Protein AF-A0A0G3GDT1-F1 (afdb_monomer_lite)

Radius of gyration: 32.37 Å; chains: 1; bounding box: 74×26×77 Å

Sequence (161 aa):
MQLSSFLQSILVTQPSQHECLLLIKLLKSQGAMAAMTWPSQDMQPISLNALKSASGECFVEGFHKLDKLRIQALRHLKEVSAPIGRNDSRNKIGLLNKIEQLESEKQLVEGNLLVVTHALQLSLNLCEKYVRLVNHPERAETFKAERLEILQMLSYSQNRQ

Foldseek 3Di:
DQLLVVLVVLVVDLDDLVVLVVLLVQLVCCVVAQARDDPVRPDGRDGPVVQQVVQVVVDVVGVVVSVVSSVVSNVSSCVSNDDPDPLPCPDPVSVVVVVVVVVVVVVVVVVVLVVVVVVVVVVLVVVQVVVVVVPDVVVNVVSVVVVVVVVVVVVVVVPPD

Secondary structure (DSSP, 8-state):
-HHHHHHHHHHH----HHHHHHHHHHHHHHHHSS----TTTT-----HHHHHHHHHHH-TTTHHHHHHHHHHHHHHHHHHHS-TT---TTSHHHHHHHHHHHHHHHHHHHHHHHHHHHHHHHHHHHHHHHHHHTT-HHHHHHHHHHHHHHHHHHHHTTS--

Organism: NCBI:txid587753

Structure (mmCIF, N/CA/C/O backbone):
data_AF-A0A0G3GDT1-F1
#
_entry.id   AF-A0A0G3GDT1-F1
#
loop_
_atom_site.group_PDB
_atom_site.id
_atom_site.type_symbol
_atom_site.label_atom_id
_atom_site.label_alt_id
_atom_site.label_comp_id
_atom_site.label_asym_id
_atom_site.label_entity_id
_atom_site.label_seq_id
_atom_site.pdbx_PDB_ins_code
_atom_site.Cartn_x
_atom_site.Cartn_y
_atom_site.Cartn_z
_atom_site.occupancy
_atom_site.B_iso_or_equiv
_atom_site.auth_seq_id
_atom_site.auth_comp_id
_atom_site.auth_asym_id
_atom_site.auth_atom_id
_atom_site.pdbx_PDB_model_num
ATOM 1 N N . MET A 1 1 ? -35.229 -2.771 27.584 1.00 61.66 1 MET A N 1
ATOM 2 C CA . MET A 1 1 ? -34.202 -1.706 27.545 1.00 61.66 1 MET A CA 1
ATOM 3 C C . MET A 1 1 ? -34.128 -1.145 26.122 1.00 61.66 1 MET A C 1
ATOM 5 O O . MET A 1 1 ? -33.808 -1.900 25.215 1.00 61.66 1 MET A O 1
ATOM 9 N N . GLN A 1 2 ? -34.467 0.130 25.897 1.00 72.31 2 GLN A N 1
ATOM 10 C CA . GLN A 1 2 ? -34.572 0.725 24.544 1.00 72.31 2 GLN A CA 1
ATOM 11 C C . GLN A 1 2 ? -33.231 0.771 23.782 1.00 72.31 2 GLN A C 1
ATOM 13 O O . GLN A 1 2 ? -33.187 0.583 22.568 1.00 72.31 2 GLN A O 1
ATOM 18 N N . LEU A 1 3 ? -32.115 0.929 24.502 1.00 76.25 3 LEU A N 1
ATOM 19 C CA . LEU A 1 3 ? -30.777 0.950 23.907 1.00 76.25 3 LEU A CA 1
ATOM 20 C C . LEU A 1 3 ? -30.375 -0.404 23.302 1.00 76.25 3 LEU A C 1
ATOM 22 O O . LEU A 1 3 ? -29.771 -0.446 22.235 1.00 76.25 3 LEU A O 1
ATOM 26 N N . SER A 1 4 ? -30.712 -1.526 23.943 1.00 77.69 4 SER A N 1
ATOM 27 C CA . SER A 1 4 ? -30.345 -2.840 23.404 1.00 77.69 4 SER A CA 1
ATOM 28 C C . SER A 1 4 ? -31.117 -3.180 22.134 1.00 77.69 4 SER A C 1
ATOM 30 O O . SER A 1 4 ? -30.530 -3.725 21.205 1.00 77.69 4 SER A O 1
ATOM 32 N N . SER A 1 5 ? -32.405 -2.823 22.073 1.00 80.31 5 SER A N 1
ATOM 33 C CA . SER A 1 5 ? -33.214 -2.971 20.858 1.00 80.31 5 SER A CA 1
ATOM 34 C C . SER A 1 5 ? -32.694 -2.093 19.722 1.00 80.31 5 SER A C 1
ATOM 36 O O . SER A 1 5 ? -32.651 -2.542 18.584 1.00 80.31 5 SER A O 1
ATOM 38 N N . PHE A 1 6 ? -32.223 -0.882 20.027 1.00 81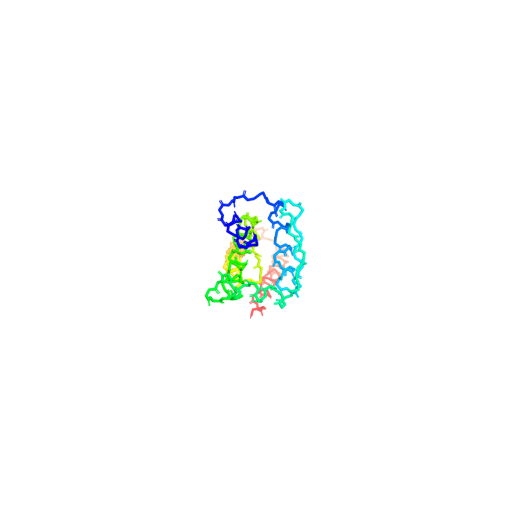.81 6 PHE A N 1
ATOM 39 C CA . PHE A 1 6 ? -31.608 0.001 19.037 1.00 81.81 6 PHE A CA 1
ATOM 40 C C . PHE A 1 6 ? -30.278 -0.541 18.492 1.00 81.81 6 PHE A C 1
ATOM 42 O O . PHE A 1 6 ? -30.037 -0.548 17.287 1.00 81.81 6 PHE A O 1
ATOM 49 N N . LEU A 1 7 ? -29.404 -1.047 19.367 1.00 82.50 7 LEU A N 1
ATOM 50 C CA . LEU A 1 7 ? -28.145 -1.666 18.939 1.00 82.50 7 LEU A CA 1
ATOM 51 C C . LEU A 1 7 ? -28.395 -2.897 18.062 1.00 82.50 7 LEU A C 1
ATOM 53 O O . LEU A 1 7 ? -27.677 -3.113 17.091 1.00 82.50 7 LEU A O 1
ATOM 57 N N . GLN A 1 8 ? -29.429 -3.678 18.377 1.00 83.25 8 GLN A N 1
ATOM 58 C CA . GLN A 1 8 ? -29.851 -4.803 17.548 1.00 83.25 8 GLN A CA 1
ATOM 59 C C . GLN A 1 8 ? -30.449 -4.347 16.215 1.00 83.25 8 GLN A C 1
ATOM 61 O O . GLN A 1 8 ? -30.137 -4.947 15.191 1.00 83.25 8 GLN A O 1
ATOM 66 N N . SER A 1 9 ? -31.243 -3.273 16.186 1.00 82.06 9 SER A N 1
ATOM 67 C CA . SER A 1 9 ? -31.805 -2.769 14.929 1.00 82.06 9 SER A CA 1
ATOM 68 C C . SER A 1 9 ? -30.716 -2.266 13.980 1.00 82.06 9 SER A C 1
ATOM 70 O O . SER A 1 9 ? -30.829 -2.477 12.776 1.00 82.06 9 SER A O 1
ATOM 72 N N . ILE A 1 10 ? -29.627 -1.684 14.497 1.00 83.06 10 ILE A N 1
ATOM 73 C CA . ILE A 1 10 ? -28.454 -1.314 13.685 1.00 83.06 10 ILE A CA 1
ATOM 74 C C . ILE A 1 10 ? -27.824 -2.532 13.000 1.00 83.06 10 ILE A C 1
ATOM 76 O O . ILE A 1 10 ? -27.349 -2.403 11.881 1.00 83.06 10 ILE A O 1
ATOM 80 N N . LEU A 1 11 ? -27.811 -3.701 13.646 1.00 80.31 11 LEU A N 1
ATOM 81 C CA . LEU A 1 11 ? -27.219 -4.919 13.076 1.00 80.31 11 LEU A CA 1
ATOM 82 C C . LEU A 1 11 ? -28.079 -5.557 11.976 1.00 80.31 11 LEU A C 1
ATOM 84 O O . LEU A 1 11 ? -27.575 -6.373 11.210 1.00 80.31 11 LEU A O 1
ATOM 88 N N . VAL A 1 12 ? -29.372 -5.231 11.935 1.00 81.56 12 VAL A N 1
ATOM 89 C CA . VAL A 1 12 ? -30.334 -5.790 10.971 1.00 81.56 12 VAL A CA 1
ATOM 90 C C . VAL A 1 12 ? -30.604 -4.824 9.814 1.00 81.56 12 VAL A C 1
ATOM 92 O O . VAL A 1 12 ? -30.933 -5.253 8.712 1.00 81.56 12 VAL A O 1
ATOM 95 N N . THR A 1 13 ? -30.465 -3.519 10.045 1.00 75.19 13 THR A N 1
ATOM 96 C CA . THR A 1 13 ? -30.768 -2.481 9.052 1.00 75.19 13 THR A CA 1
ATOM 97 C C . THR A 1 13 ? -29.513 -2.133 8.252 1.00 75.19 13 THR A C 1
ATOM 99 O O . THR A 1 13 ? -28.420 -2.118 8.807 1.00 75.19 13 THR A O 1
ATOM 102 N N . GLN A 1 14 ? -29.662 -1.783 6.971 1.00 70.81 14 GLN A N 1
ATOM 103 C CA . GLN A 1 14 ? -28.604 -1.156 6.170 1.00 70.81 14 GLN A CA 1
ATOM 104 C C . GLN A 1 14 ? -28.824 0.368 6.116 1.00 70.81 14 GLN A C 1
ATOM 106 O O . GLN A 1 14 ? -29.497 0.850 5.204 1.00 70.81 14 GLN A O 1
ATOM 111 N N . PRO A 1 15 ? -28.327 1.139 7.102 1.00 72.31 15 PRO A N 1
ATOM 112 C CA . PRO A 1 15 ? -28.429 2.594 7.082 1.00 72.31 15 PRO A CA 1
ATOM 113 C C . PRO A 1 15 ? -27.625 3.194 5.927 1.00 72.31 15 PRO A C 1
ATOM 115 O O . PRO A 1 15 ? -26.604 2.651 5.500 1.00 72.31 15 PRO A O 1
ATOM 118 N N . SER A 1 16 ? -28.058 4.357 5.446 1.00 74.44 16 SER A N 1
ATOM 119 C CA . SER A 1 16 ? -27.312 5.113 4.438 1.00 74.44 16 SER A CA 1
ATOM 120 C C . SER A 1 16 ? -25.927 5.523 4.960 1.00 74.44 16 SER A C 1
ATOM 122 O O . SER A 1 16 ? -25.679 5.598 6.168 1.00 74.44 16 SER A O 1
ATOM 124 N N . GLN A 1 17 ? -24.995 5.843 4.059 1.00 68.44 17 GLN A N 1
ATOM 125 C CA . GLN A 1 17 ? -23.629 6.216 4.448 1.00 68.44 17 GLN A CA 1
ATOM 126 C C . GLN A 1 17 ? -23.590 7.443 5.380 1.00 68.44 17 GLN A C 1
ATOM 128 O O . GLN A 1 17 ? -22.789 7.488 6.316 1.00 68.44 17 GLN A O 1
ATOM 133 N N . HIS A 1 18 ? -24.472 8.424 5.156 1.00 71.88 18 HIS A N 1
ATOM 134 C CA . HIS A 1 18 ? -24.580 9.613 6.004 1.00 71.88 18 HIS A CA 1
ATOM 135 C C . HIS A 1 18 ? -25.075 9.265 7.416 1.00 71.88 18 HIS A C 1
ATOM 137 O O . HIS A 1 18 ? -24.492 9.707 8.408 1.00 71.88 18 HIS A O 1
ATOM 143 N N . GLU A 1 19 ? -26.090 8.404 7.515 1.00 75.69 19 GLU A N 1
ATOM 144 C CA . GLU A 1 19 ? -26.606 7.909 8.795 1.00 75.69 19 GLU A CA 1
ATOM 145 C C . GLU A 1 19 ? -25.555 7.088 9.544 1.00 75.69 19 GLU A C 1
ATOM 147 O O . GLU A 1 19 ? -25.384 7.267 10.749 1.00 75.69 19 GLU A O 1
ATOM 152 N N . CYS A 1 20 ? -24.776 6.260 8.842 1.00 77.50 20 CYS A N 1
ATOM 153 C CA . CYS A 1 20 ? -23.700 5.491 9.461 1.00 77.50 20 CYS A CA 1
ATOM 154 C C . CYS A 1 20 ? -22.670 6.384 10.161 1.00 77.50 20 CYS A C 1
ATOM 156 O O . CYS A 1 20 ? -22.251 6.084 11.279 1.00 77.50 20 CYS A O 1
ATOM 158 N N . LEU A 1 21 ? -22.262 7.493 9.536 1.00 77.25 21 LEU A N 1
ATOM 159 C CA . LEU A 1 21 ? -21.288 8.420 10.122 1.00 77.25 21 LEU A CA 1
ATOM 160 C C . LEU A 1 21 ? -21.822 9.078 11.402 1.00 77.25 21 LEU A C 1
ATOM 162 O O . LEU A 1 21 ? -21.088 9.195 12.390 1.00 77.25 21 LEU A O 1
ATOM 166 N N . LEU A 1 22 ? -23.101 9.464 11.404 1.00 80.50 22 LEU A N 1
ATOM 167 C CA . LEU A 1 22 ? -23.773 10.027 12.577 1.00 80.50 22 LEU A CA 1
ATOM 168 C C . LEU A 1 22 ? -23.876 8.991 13.704 1.00 80.50 22 LEU A C 1
ATOM 170 O O . LEU A 1 22 ? -23.495 9.277 14.842 1.00 80.50 22 LEU A O 1
ATOM 174 N N . LEU A 1 23 ? -24.292 7.765 13.379 1.00 82.75 23 LEU A N 1
ATOM 175 C CA . LEU A 1 23 ? -24.407 6.659 14.330 1.00 82.75 23 LEU A CA 1
ATOM 176 C C . LEU A 1 23 ? -23.047 6.254 14.919 1.00 82.75 23 LEU A C 1
ATOM 178 O O . LEU A 1 23 ? -22.940 6.018 16.121 1.00 82.75 23 LEU A O 1
ATOM 182 N N . ILE A 1 24 ? -21.973 6.245 14.124 1.00 81.81 24 ILE A N 1
ATOM 183 C CA . ILE A 1 24 ? -20.616 5.966 14.619 1.00 81.81 24 ILE A CA 1
ATOM 184 C C . ILE A 1 24 ? -20.175 7.023 15.634 1.00 81.81 24 ILE A C 1
ATOM 186 O O . ILE A 1 24 ? -19.584 6.677 16.662 1.00 81.81 24 ILE A O 1
ATOM 190 N N . LYS A 1 25 ? -20.429 8.309 15.360 1.00 79.69 25 LYS A N 1
ATOM 191 C CA . LYS A 1 25 ? -20.082 9.401 16.283 1.00 79.69 25 LYS A CA 1
ATOM 192 C C . LYS A 1 25 ? -20.817 9.237 17.614 1.00 79.69 25 LYS A C 1
ATOM 194 O O . LYS A 1 25 ? -20.196 9.335 18.671 1.00 79.69 25 LYS A O 1
ATOM 199 N N . LEU A 1 26 ? -22.100 8.904 17.538 1.00 78.94 26 LEU A N 1
ATOM 200 C CA . LEU A 1 26 ? -22.986 8.703 18.677 1.00 78.94 26 LEU A CA 1
ATOM 201 C C . LEU A 1 26 ? -22.602 7.479 19.538 1.00 78.94 26 LEU A C 1
ATOM 203 O O . LEU A 1 26 ? -22.498 7.564 20.760 1.00 78.94 26 LEU A O 1
ATOM 207 N N . LEU A 1 27 ? -22.319 6.332 18.916 1.00 80.00 27 LEU A N 1
ATOM 208 C CA . LEU A 1 27 ? -21.921 5.116 19.639 1.00 80.00 27 LEU A CA 1
ATOM 209 C C . LEU A 1 27 ? -20.515 5.217 20.255 1.00 80.00 27 LEU A C 1
ATOM 211 O O . LEU A 1 27 ? -20.204 4.534 21.238 1.00 80.00 27 LEU A O 1
ATOM 215 N N . LYS A 1 28 ? -19.642 6.062 19.688 1.00 78.44 28 LYS A N 1
ATOM 216 C CA . LYS A 1 28 ? -18.346 6.400 20.294 1.00 78.44 28 LYS A CA 1
ATOM 217 C C . LYS A 1 28 ? -18.519 7.287 21.523 1.00 78.44 28 LYS A C 1
ATOM 219 O O . LYS A 1 28 ? -17.871 7.013 22.531 1.00 78.44 28 LYS A O 1
ATOM 224 N N . SER A 1 29 ? -19.387 8.301 21.464 1.00 71.38 29 SER A N 1
ATOM 225 C CA . SER A 1 29 ? -19.635 9.172 22.617 1.00 71.38 29 SER A CA 1
ATOM 226 C C . SER A 1 29 ? -20.281 8.410 23.772 1.00 71.38 29 SER A C 1
ATOM 228 O O . SER A 1 29 ? -19.872 8.617 24.907 1.00 71.38 29 SER A O 1
ATOM 230 N N . GLN A 1 30 ? -21.169 7.447 23.493 1.00 73.56 30 GLN A N 1
ATOM 231 C CA . GLN A 1 30 ? -21.807 6.605 24.516 1.00 73.56 30 GLN A CA 1
ATOM 232 C C . GLN A 1 30 ? -20.807 5.815 25.387 1.00 73.56 30 GLN A C 1
ATOM 234 O O . GLN A 1 30 ? -21.048 5.617 26.575 1.00 73.56 30 GLN A O 1
ATOM 239 N N . GLY A 1 31 ? -19.686 5.355 24.815 1.00 63.78 31 GLY A N 1
ATOM 240 C CA . GLY A 1 31 ? -18.672 4.587 25.553 1.00 63.78 31 GLY A CA 1
ATOM 241 C C . GLY A 1 31 ? -17.844 5.427 26.534 1.00 63.78 31 GLY A C 1
ATOM 242 O O . GLY A 1 31 ? -17.311 4.884 27.496 1.00 63.78 31 GLY A O 1
ATOM 243 N N . ALA A 1 32 ? -17.747 6.739 26.296 1.00 58.12 32 ALA A N 1
ATOM 244 C CA . ALA A 1 32 ? -16.986 7.674 27.128 1.00 58.12 32 ALA A CA 1
ATOM 245 C C . ALA A 1 32 ? -17.884 8.499 28.061 1.00 58.12 32 ALA A C 1
ATOM 247 O O . ALA A 1 32 ? -17.486 8.856 29.166 1.00 58.12 32 ALA A O 1
ATOM 248 N N . MET A 1 33 ? -19.102 8.798 27.618 1.00 52.78 33 MET A N 1
ATOM 249 C CA . MET A 1 33 ? -20.078 9.606 28.326 1.00 52.78 33 MET A CA 1
ATOM 250 C C . MET A 1 33 ? -21.423 8.939 28.114 1.00 52.78 33 MET A C 1
ATOM 252 O O . MET A 1 33 ? -21.953 8.917 27.005 1.00 52.78 33 MET A O 1
ATOM 256 N N . ALA A 1 34 ? -21.978 8.351 29.163 1.00 58.69 34 ALA A N 1
ATOM 257 C CA . ALA A 1 34 ? -23.338 7.856 29.098 1.00 58.69 34 ALA A CA 1
ATOM 258 C C . ALA A 1 34 ? -24.283 9.070 28.985 1.00 58.69 34 ALA A C 1
ATOM 260 O O . ALA A 1 34 ? -24.660 9.713 29.957 1.00 58.69 34 ALA A O 1
ATOM 261 N N . ALA A 1 35 ? -24.520 9.464 27.743 1.00 59.84 35 ALA A N 1
ATOM 262 C CA . ALA A 1 35 ? -25.465 10.463 27.290 1.00 59.84 35 ALA A CA 1
ATOM 263 C C . ALA A 1 35 ? -25.579 10.277 25.774 1.00 59.84 35 ALA A C 1
ATOM 265 O O . ALA A 1 35 ? -24.958 10.982 24.982 1.00 59.84 35 ALA A O 1
ATOM 266 N N . MET A 1 36 ? -26.293 9.230 25.372 1.00 63.66 36 MET A N 1
ATOM 267 C CA . MET A 1 36 ? -26.637 9.001 23.977 1.00 63.66 36 MET A CA 1
ATOM 268 C C . MET A 1 36 ? -28.023 9.586 23.739 1.00 63.66 36 MET A C 1
ATOM 270 O O . MET A 1 36 ? -28.999 9.076 24.275 1.00 63.66 36 MET A O 1
ATOM 274 N N . THR A 1 37 ? -28.093 10.652 22.948 1.00 60.53 37 THR A N 1
ATOM 275 C CA . THR A 1 37 ? -29.349 11.272 22.521 1.00 60.53 37 THR A CA 1
ATOM 276 C C . THR A 1 37 ? -29.557 11.002 21.042 1.00 60.53 37 THR A C 1
ATOM 278 O O . THR A 1 37 ? -28.824 11.509 20.195 1.00 60.53 37 THR A O 1
ATOM 281 N N . TRP A 1 38 ? -30.551 10.176 20.719 1.00 65.62 38 TRP A N 1
ATOM 282 C CA . TRP A 1 38 ? -30.951 9.955 19.333 1.00 65.62 38 TRP A CA 1
ATOM 283 C C . TRP A 1 38 ? -32.338 10.561 19.094 1.00 65.62 38 TRP A C 1
ATOM 285 O O . TRP A 1 38 ? -33.296 10.095 19.718 1.00 65.62 38 TRP A O 1
ATOM 295 N N . PRO A 1 39 ? -32.469 11.569 18.206 1.00 56.69 39 PRO A N 1
ATOM 296 C CA . PRO A 1 39 ? -33.705 12.340 18.051 1.00 56.69 39 PRO A CA 1
ATOM 297 C C . PRO A 1 39 ? -34.938 11.505 17.698 1.00 56.69 39 PRO A C 1
ATOM 299 O O . PRO A 1 39 ? -36.048 11.896 18.026 1.00 56.69 39 PRO A O 1
ATOM 302 N N . SER A 1 40 ? -34.759 10.361 17.031 1.00 60.12 40 SER A N 1
ATOM 303 C CA . SER A 1 40 ? -35.876 9.554 16.532 1.00 60.12 40 SER A CA 1
ATOM 304 C C . SER A 1 40 ? -36.330 8.435 17.478 1.00 60.12 40 SER A C 1
ATOM 306 O O . SER A 1 40 ? -37.189 7.651 17.087 1.00 60.12 40 SER A O 1
ATOM 308 N N . GLN A 1 41 ? -35.727 8.282 18.665 1.00 61.44 41 GLN A N 1
ATOM 309 C CA . GLN A 1 41 ? -36.029 7.163 19.576 1.00 61.44 41 GLN A CA 1
ATOM 310 C C . GLN A 1 41 ? -36.270 7.566 21.041 1.00 61.44 41 GLN A C 1
ATOM 312 O O . GLN A 1 41 ? -36.217 6.697 21.908 1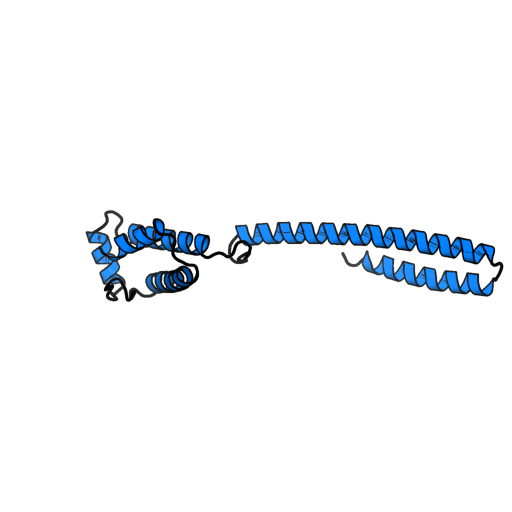.00 61.44 41 GLN A O 1
ATOM 317 N N . ASP A 1 42 ? -36.523 8.848 21.335 1.00 63.78 42 ASP A N 1
ATOM 318 C CA . ASP A 1 42 ? -36.751 9.354 22.706 1.00 63.78 42 ASP A CA 1
ATOM 319 C C . ASP A 1 42 ? -35.725 8.841 23.735 1.00 63.78 42 ASP A C 1
ATOM 321 O O . ASP A 1 42 ? -36.013 8.642 24.917 1.00 63.78 42 ASP A O 1
ATOM 325 N N . MET A 1 43 ? -34.484 8.618 23.290 1.00 67.38 43 MET A N 1
ATOM 326 C CA . MET A 1 43 ? -33.418 8.161 24.170 1.00 67.38 43 MET A CA 1
ATOM 327 C C . MET A 1 43 ? -32.914 9.336 24.999 1.00 67.38 43 MET A C 1
ATOM 329 O O . MET A 1 43 ? -32.233 10.230 24.490 1.00 67.38 43 MET A O 1
ATOM 333 N N . GLN A 1 44 ? -33.254 9.315 26.285 1.00 67.31 44 GLN A N 1
ATOM 334 C CA . GLN A 1 44 ? -32.753 10.277 27.255 1.00 67.31 44 GLN A CA 1
ATOM 335 C C . GLN A 1 44 ? -31.336 9.898 27.708 1.00 67.31 44 GLN A C 1
ATOM 337 O O . GLN A 1 44 ? -31.037 8.716 27.916 1.00 67.31 44 GLN A O 1
ATOM 342 N N . PRO A 1 45 ? -30.446 10.885 27.888 1.00 69.44 45 PRO A N 1
ATOM 343 C CA . PRO A 1 45 ? -29.114 10.633 28.403 1.00 69.44 45 PRO A CA 1
ATOM 344 C C . PRO A 1 45 ? -29.199 10.178 29.868 1.00 69.44 45 PRO A C 1
ATOM 346 O O . PRO A 1 45 ? -29.839 10.828 30.689 1.00 69.44 45 PRO A O 1
ATOM 349 N N . ILE A 1 46 ? -28.534 9.074 30.211 1.00 74.38 46 ILE A N 1
ATOM 350 C CA . ILE A 1 46 ? -28.457 8.561 31.589 1.00 74.38 46 ILE A CA 1
ATOM 351 C C . ILE A 1 46 ? -27.007 8.355 31.997 1.00 74.38 46 ILE A C 1
ATOM 353 O O . ILE A 1 46 ? -26.210 7.938 31.169 1.00 74.38 46 ILE A O 1
ATOM 357 N N . SER A 1 47 ? -26.669 8.576 33.270 1.00 78.00 47 SER A N 1
ATOM 358 C CA . SER A 1 47 ? -25.290 8.432 33.755 1.00 78.00 47 SER A CA 1
ATOM 359 C C . SER A 1 47 ? -24.734 7.015 33.563 1.00 78.00 47 SER A C 1
ATOM 361 O O . SER A 1 47 ? -25.471 6.031 33.489 1.00 78.00 47 SER A O 1
ATOM 363 N N . LEU A 1 48 ? -23.403 6.887 33.527 1.00 79.25 48 LEU A N 1
ATOM 364 C CA . LEU A 1 48 ? -22.755 5.597 33.263 1.00 79.25 48 LEU A CA 1
ATOM 365 C C . LEU A 1 48 ? -23.071 4.579 34.362 1.00 79.25 48 LEU A C 1
ATOM 367 O O . LEU A 1 48 ? -23.220 3.394 34.083 1.00 79.25 48 LEU A O 1
ATOM 371 N N . ASN A 1 49 ? -23.219 5.047 35.600 1.00 82.69 49 ASN A N 1
ATOM 372 C CA . ASN A 1 49 ? -23.588 4.204 36.730 1.00 82.69 49 ASN A CA 1
ATOM 373 C C . ASN A 1 49 ? -25.053 3.764 36.643 1.00 82.69 49 ASN A C 1
ATOM 375 O O . ASN A 1 49 ? -25.329 2.588 36.848 1.00 82.69 49 ASN A O 1
ATOM 379 N N . ALA A 1 50 ? -25.965 4.662 36.251 1.00 80.94 50 ALA A N 1
ATOM 380 C CA . ALA A 1 50 ? -27.359 4.296 35.998 1.00 80.94 50 ALA A CA 1
ATOM 381 C C . ALA A 1 50 ? -27.466 3.261 34.867 1.00 80.94 50 ALA A C 1
ATOM 383 O O . ALA A 1 50 ? -28.194 2.279 34.989 1.00 80.94 50 ALA A O 1
ATOM 384 N N . LEU A 1 51 ? -26.673 3.421 33.802 1.00 80.44 51 LEU A N 1
ATOM 385 C CA . LEU A 1 51 ? -26.601 2.462 32.701 1.00 80.44 51 LEU A CA 1
ATOM 386 C C . LEU A 1 51 ? -26.040 1.101 33.148 1.00 80.44 51 LEU A C 1
ATOM 388 O O . LEU A 1 51 ? -26.542 0.057 32.731 1.00 80.44 51 LEU A O 1
ATOM 392 N N . LYS A 1 52 ? -25.014 1.088 34.008 1.00 82.19 52 LYS A N 1
ATOM 393 C CA . LYS A 1 52 ? -24.452 -0.143 34.589 1.00 82.19 52 LYS A CA 1
ATOM 394 C C . LYS A 1 52 ? -25.458 -0.870 35.485 1.00 82.19 52 LYS A C 1
ATOM 396 O O . LYS A 1 52 ? -25.616 -2.075 35.322 1.00 82.19 52 LYS A O 1
ATOM 401 N N . SER A 1 53 ? -26.171 -0.155 36.356 1.00 82.88 53 SER A N 1
ATOM 402 C CA . SER A 1 53 ? -27.221 -0.754 37.192 1.00 82.88 53 SER A CA 1
ATOM 403 C C . SER A 1 53 ? -28.362 -1.317 36.345 1.00 82.88 53 SER A C 1
ATOM 405 O O . SER A 1 53 ? -28.653 -2.506 36.429 1.00 82.88 53 SER A O 1
ATOM 407 N N . ALA A 1 54 ? -28.920 -0.516 35.431 1.00 80.94 54 ALA A N 1
ATOM 408 C CA . ALA A 1 54 ? -30.015 -0.953 34.563 1.00 80.94 54 ALA A CA 1
ATOM 409 C C . ALA A 1 54 ? -29.625 -2.136 33.658 1.00 80.94 54 ALA A C 1
ATOM 411 O O . ALA A 1 54 ? -30.449 -2.994 33.340 1.00 80.94 54 ALA A O 1
ATOM 412 N N . SER A 1 55 ? -28.361 -2.208 33.229 1.00 80.44 55 SER A N 1
ATOM 413 C CA . SER A 1 55 ? -27.870 -3.353 32.457 1.00 80.44 55 SER A CA 1
ATOM 414 C C . SER A 1 55 ? -27.671 -4.604 33.303 1.00 80.44 55 SER A C 1
ATOM 416 O O . SER A 1 55 ? -27.964 -5.682 32.795 1.00 80.44 55 SER A O 1
ATOM 418 N N . GLY A 1 56 ? -27.258 -4.478 34.567 1.00 80.12 56 GLY A N 1
ATOM 419 C CA . GLY A 1 56 ? -27.243 -5.581 35.535 1.00 80.12 56 GLY A CA 1
ATOM 420 C C . GLY A 1 56 ? -28.631 -6.169 35.802 1.00 80.12 56 GLY A C 1
ATOM 421 O O . GLY A 1 56 ? -28.765 -7.377 35.944 1.00 80.12 56 GLY A O 1
ATOM 422 N N . GLU A 1 57 ? -29.670 -5.334 35.792 1.00 81.62 57 GLU A N 1
ATOM 423 C CA . GLU A 1 57 ? -31.063 -5.775 35.962 1.00 81.62 57 GLU A CA 1
ATOM 424 C C . GLU A 1 57 ? -31.635 -6.448 34.704 1.00 81.62 57 GLU A C 1
ATOM 426 O O . GLU A 1 57 ? -32.439 -7.372 34.793 1.00 81.62 57 GLU A O 1
ATOM 431 N N . CYS A 1 58 ? -31.221 -6.004 33.513 1.00 77.06 58 CYS A N 1
ATOM 432 C CA . CYS A 1 58 ? -31.751 -6.516 32.245 1.00 77.06 58 CYS A CA 1
ATOM 433 C C . CYS A 1 58 ? -30.959 -7.696 31.659 1.00 77.06 58 CYS A C 1
ATOM 435 O O . CYS A 1 58 ? -31.478 -8.414 30.801 1.00 77.06 58 CYS A O 1
ATOM 437 N N . PHE A 1 59 ? -29.690 -7.872 32.036 1.00 79.69 59 PHE A N 1
ATOM 438 C CA . PHE A 1 59 ? -28.796 -8.864 31.444 1.00 79.69 59 PHE A CA 1
ATOM 439 C C . PHE A 1 59 ? -27.996 -9.610 32.507 1.00 79.69 59 PHE A C 1
ATOM 441 O O . PHE A 1 59 ? -27.375 -8.998 33.365 1.00 79.69 59 PHE A O 1
ATOM 448 N N . VAL A 1 60 ? -27.896 -10.933 32.350 1.00 78.31 60 VAL A N 1
ATOM 449 C CA . VAL A 1 60 ? -27.091 -11.807 33.224 1.00 78.31 60 VAL A CA 1
ATOM 450 C C . VAL A 1 60 ? -25.612 -11.388 33.261 1.00 78.31 60 VAL A C 1
ATOM 452 O O . VAL A 1 60 ? -24.984 -11.409 34.309 1.00 78.31 60 VAL A O 1
ATOM 455 N N . GLU A 1 61 ? -25.061 -10.945 32.128 1.00 80.69 61 GLU A N 1
ATOM 456 C CA . GLU A 1 61 ? -23.683 -10.427 32.020 1.00 80.69 61 GLU A CA 1
ATOM 457 C C . GLU A 1 61 ? -23.589 -8.904 32.266 1.00 80.69 61 GLU A C 1
ATOM 459 O O . GLU A 1 61 ? -22.548 -8.278 32.047 1.00 80.69 61 GLU A O 1
ATOM 464 N N . GLY A 1 62 ? -24.695 -8.275 32.668 1.00 83.69 62 GLY A N 1
ATOM 465 C CA . GLY A 1 62 ? -24.785 -6.853 32.960 1.00 83.69 62 GLY A CA 1
ATOM 466 C C . GLY A 1 62 ? -24.340 -5.943 31.814 1.00 83.69 62 GLY A C 1
ATOM 467 O O . GLY A 1 62 ? -24.642 -6.156 30.633 1.00 83.69 62 GLY A O 1
ATOM 468 N N . PHE A 1 63 ? -23.579 -4.912 32.177 1.00 82.19 63 PHE A N 1
ATOM 469 C CA . PHE A 1 63 ? -23.034 -3.919 31.250 1.00 82.19 63 PHE A CA 1
ATOM 470 C C . PHE A 1 63 ? -22.137 -4.526 30.163 1.00 82.19 63 PHE A C 1
ATOM 472 O O . PHE A 1 63 ? -22.058 -3.980 29.064 1.00 82.19 63 PHE A O 1
ATOM 479 N N . HIS A 1 64 ? -21.492 -5.666 30.428 1.00 83.00 64 HIS A N 1
ATOM 480 C CA . HIS A 1 64 ? -20.565 -6.284 29.482 1.00 83.00 64 HIS A CA 1
ATOM 481 C C . HIS A 1 64 ? -21.265 -6.717 28.187 1.00 83.00 64 HIS A C 1
ATOM 483 O O . HIS A 1 64 ? -20.783 -6.435 27.088 1.00 83.00 64 HIS A O 1
ATOM 489 N N . LYS A 1 65 ? -22.455 -7.319 28.299 1.00 83.44 65 LYS A N 1
ATOM 490 C CA . LYS A 1 65 ? -23.265 -7.705 27.135 1.00 83.44 65 LYS A CA 1
ATOM 491 C C . LYS A 1 65 ? -23.719 -6.497 26.325 1.00 83.44 65 LYS A C 1
ATOM 493 O O . LYS A 1 65 ? -23.716 -6.538 25.094 1.00 83.44 65 LYS A O 1
ATOM 498 N N . LEU A 1 66 ? -24.079 -5.412 27.005 1.00 83.06 66 LEU A N 1
ATOM 499 C CA . LEU A 1 66 ? -24.477 -4.171 26.353 1.00 83.06 66 LEU A CA 1
ATOM 500 C C . LEU A 1 66 ? -23.299 -3.521 25.606 1.00 83.06 66 LEU A C 1
ATOM 502 O O . LEU A 1 66 ? -23.455 -3.100 24.461 1.00 83.06 66 LEU A O 1
ATOM 506 N N . ASP A 1 67 ? -22.110 -3.493 26.210 1.00 83.44 67 ASP A N 1
ATOM 507 C CA . ASP A 1 67 ? -20.903 -2.971 25.562 1.00 83.44 67 ASP A CA 1
ATOM 508 C C . ASP A 1 67 ? -20.472 -3.835 24.368 1.00 83.44 67 ASP A C 1
ATOM 510 O O . ASP A 1 67 ? -20.103 -3.315 23.314 1.00 83.44 67 ASP A O 1
ATOM 514 N N . LYS A 1 68 ? -20.622 -5.161 24.469 1.00 85.25 68 LYS A N 1
ATOM 515 C CA . LYS A 1 68 ? -20.390 -6.082 23.350 1.00 85.25 68 LYS A CA 1
ATOM 516 C C . LYS A 1 68 ? -21.309 -5.780 22.164 1.00 85.25 68 LYS A C 1
ATOM 518 O O . LYS A 1 68 ? -20.822 -5.688 21.037 1.00 85.25 68 LYS A O 1
ATOM 523 N N . LEU A 1 69 ? -22.604 -5.566 22.409 1.00 83.81 69 LEU A N 1
ATOM 524 C CA . LEU A 1 69 ? -23.565 -5.163 21.372 1.00 83.81 69 LEU A CA 1
ATOM 525 C C . LEU A 1 69 ? -23.196 -3.810 20.751 1.00 83.81 69 LEU A C 1
ATOM 527 O O . LEU A 1 69 ? -23.248 -3.654 19.533 1.00 83.81 69 LEU A O 1
ATOM 531 N N . ARG A 1 70 ? -22.746 -2.848 21.566 1.00 86.94 70 ARG A N 1
ATOM 532 C CA . ARG A 1 70 ? -22.277 -1.538 21.092 1.00 86.94 70 ARG A CA 1
ATOM 533 C C . ARG A 1 70 ? -21.065 -1.669 20.170 1.00 86.94 70 ARG A C 1
ATOM 535 O O . ARG A 1 70 ? -21.021 -1.044 19.112 1.00 86.94 70 ARG A O 1
ATOM 542 N N . ILE A 1 71 ? -20.085 -2.490 20.547 1.00 84.25 71 ILE A N 1
ATOM 543 C CA . ILE A 1 71 ? -18.889 -2.753 19.736 1.00 84.25 71 ILE A CA 1
ATOM 544 C C . ILE A 1 71 ? -19.265 -3.443 18.421 1.00 84.25 71 ILE A C 1
ATOM 546 O O . ILE A 1 71 ? -18.719 -3.089 17.377 1.00 84.25 71 ILE A O 1
ATOM 550 N N . GLN A 1 72 ? -20.196 -4.398 18.453 1.00 83.06 72 GLN A N 1
ATOM 551 C CA . GLN A 1 72 ? -20.691 -5.073 17.252 1.00 83.06 72 GLN A CA 1
ATOM 552 C C . GLN A 1 72 ? -21.387 -4.092 16.302 1.00 83.06 72 GLN A C 1
ATOM 554 O O . GLN A 1 72 ? -21.025 -4.037 15.130 1.00 83.06 72 GLN A O 1
ATOM 559 N N . ALA A 1 73 ? -22.292 -3.254 16.812 1.00 83.94 73 ALA A N 1
ATOM 560 C CA . ALA A 1 73 ? -22.956 -2.218 16.023 1.00 83.94 73 ALA A CA 1
ATOM 561 C C . ALA A 1 73 ? -21.946 -1.226 15.413 1.00 83.94 73 ALA A C 1
ATOM 563 O O . ALA A 1 73 ? -22.031 -0.886 14.236 1.00 83.94 73 ALA A O 1
ATOM 564 N N . LEU A 1 74 ? -20.923 -0.817 16.175 1.00 83.81 74 LEU A N 1
ATOM 565 C CA . LEU A 1 74 ? -19.840 0.038 15.676 1.00 83.81 74 LEU A CA 1
ATOM 566 C C . LEU A 1 74 ? -19.026 -0.604 14.549 1.00 83.81 74 LEU A C 1
ATOM 568 O O . LEU A 1 74 ? -18.592 0.108 13.646 1.00 83.81 74 LEU A O 1
ATOM 572 N N . ARG A 1 75 ? -18.759 -1.913 14.620 1.00 82.19 75 ARG A N 1
ATOM 573 C CA . ARG A 1 75 ? -18.055 -2.634 13.548 1.00 82.19 75 ARG A CA 1
ATOM 574 C C . ARG A 1 75 ? -18.921 -2.717 12.300 1.00 82.19 75 ARG A C 1
ATOM 576 O O . ARG A 1 75 ? -18.458 -2.304 11.245 1.00 82.19 75 ARG A O 1
ATOM 583 N N . HIS A 1 76 ? -20.180 -3.116 12.456 1.00 82.31 76 HIS A N 1
ATOM 584 C CA . HIS A 1 76 ? -21.128 -3.217 11.352 1.00 82.31 76 HIS A CA 1
ATOM 585 C C . HIS A 1 76 ? -21.279 -1.885 10.601 1.00 82.31 76 HIS A C 1
ATOM 587 O O . HIS A 1 76 ? -21.113 -1.826 9.388 1.00 82.31 76 HIS A O 1
ATOM 593 N N . LEU A 1 77 ? -21.463 -0.774 11.322 1.00 83.06 77 LEU A N 1
ATOM 594 C CA . LEU A 1 77 ? -21.556 0.551 10.702 1.00 83.06 77 LEU A CA 1
ATOM 595 C C . LEU A 1 77 ? -20.265 0.979 10.001 1.00 83.06 77 LEU A C 1
ATOM 597 O O . LEU A 1 77 ? -20.321 1.671 8.989 1.00 83.06 77 LEU A O 1
ATOM 601 N N . LYS A 1 78 ? -19.091 0.603 10.522 1.00 79.00 78 LYS A N 1
ATOM 602 C CA . LYS A 1 78 ? -17.810 0.877 9.855 1.00 79.00 78 LYS A CA 1
ATOM 603 C C . LYS A 1 78 ? -17.649 0.068 8.575 1.00 79.00 78 LYS A C 1
ATOM 605 O O . LYS A 1 78 ? -17.115 0.602 7.617 1.00 79.00 78 LYS A O 1
ATOM 610 N N . GLU A 1 79 ? -18.102 -1.178 8.562 1.00 76.94 79 GLU A N 1
ATOM 611 C CA . GLU A 1 79 ? -18.065 -2.040 7.378 1.00 76.94 79 GLU A CA 1
ATOM 612 C C . GLU A 1 79 ? -19.016 -1.527 6.292 1.00 76.94 79 GLU A C 1
ATOM 614 O O . GLU A 1 79 ? -18.610 -1.401 5.143 1.00 76.94 79 GLU A O 1
ATOM 619 N N . VAL A 1 80 ? -20.240 -1.136 6.665 1.00 75.19 80 VAL A N 1
ATOM 620 C CA . VAL A 1 80 ? -21.239 -0.581 5.733 1.00 75.19 80 VAL A CA 1
ATOM 621 C C . VAL A 1 80 ? -20.844 0.813 5.225 1.00 75.19 80 VAL A C 1
ATOM 623 O O . VAL A 1 80 ? -21.088 1.146 4.069 1.00 75.19 80 VAL A O 1
ATOM 626 N N . SER A 1 81 ? -20.222 1.644 6.069 1.00 70.38 81 SER A N 1
ATOM 627 C CA . SER A 1 81 ? -19.817 3.010 5.693 1.00 70.38 81 SER A CA 1
ATOM 628 C C . SER A 1 81 ? -18.447 3.118 5.039 1.00 70.38 81 SER A C 1
ATOM 630 O O . SER A 1 81 ? -18.139 4.183 4.488 1.00 70.38 81 SER A O 1
ATOM 632 N N . ALA A 1 82 ? -17.624 2.066 5.111 1.00 61.62 82 ALA A N 1
ATOM 633 C CA . ALA A 1 82 ? -16.327 2.047 4.462 1.00 61.62 82 ALA A CA 1
ATOM 634 C C . ALA A 1 82 ? -16.550 2.210 2.953 1.00 61.62 82 ALA A C 1
ATOM 636 O O . ALA A 1 82 ? -17.155 1.337 2.328 1.00 61.62 82 ALA A O 1
ATOM 637 N N . PRO A 1 83 ? -16.075 3.307 2.333 1.00 54.50 83 PRO A N 1
ATOM 638 C CA . PRO A 1 83 ? -16.013 3.327 0.887 1.00 54.50 83 PRO A CA 1
ATOM 639 C C . PRO A 1 83 ? -15.090 2.179 0.495 1.00 54.50 83 PRO A C 1
ATOM 641 O O . PRO A 1 83 ? -13.989 2.064 1.046 1.00 54.50 83 PRO A O 1
ATOM 644 N N . ILE A 1 84 ? -15.567 1.329 -0.411 1.00 51.62 84 ILE A N 1
ATOM 645 C CA . ILE A 1 84 ? -14.790 0.273 -1.059 1.00 51.62 84 ILE A CA 1
ATOM 646 C C . ILE A 1 84 ? -13.454 0.915 -1.476 1.00 51.62 84 ILE A C 1
ATOM 648 O O . ILE A 1 84 ? -13.418 1.718 -2.403 1.00 51.62 84 ILE A O 1
ATOM 652 N N . GLY A 1 85 ? -12.381 0.679 -0.711 1.00 50.19 85 GLY A N 1
ATOM 653 C CA . GLY A 1 85 ? -11.048 1.224 -0.995 1.00 50.19 85 GLY A CA 1
ATOM 654 C C . GLY A 1 85 ? -10.431 2.259 -0.038 1.00 50.19 85 GLY A C 1
ATOM 655 O O . GLY A 1 85 ? -9.289 2.642 -0.285 1.00 50.19 85 GLY A O 1
ATOM 656 N N . ARG A 1 86 ? -11.053 2.705 1.069 1.00 46.34 86 ARG A N 1
ATOM 657 C CA . ARG A 1 86 ? -10.277 3.460 2.089 1.00 46.34 86 ARG A CA 1
ATOM 658 C C . ARG A 1 86 ? -9.566 2.511 3.051 1.00 46.34 86 ARG A C 1
ATOM 660 O O . ARG A 1 86 ? -10.107 2.133 4.085 1.00 46.34 86 ARG A O 1
ATOM 667 N N . ASN A 1 87 ? -8.327 2.176 2.689 1.00 47.66 87 ASN A N 1
ATOM 668 C CA . ASN A 1 87 ? -7.311 1.594 3.566 1.00 47.66 87 ASN A CA 1
ATOM 669 C C . ASN A 1 87 ? -7.145 2.465 4.821 1.00 47.66 87 ASN A C 1
ATOM 671 O O . ASN A 1 87 ? -6.407 3.450 4.829 1.00 47.66 87 ASN A O 1
ATOM 675 N N . ASP A 1 88 ? -7.860 2.117 5.886 1.00 50.25 88 ASP A N 1
ATOM 676 C CA . ASP A 1 88 ? -7.724 2.772 7.179 1.00 50.25 88 ASP A CA 1
ATOM 677 C C . ASP A 1 88 ? -6.426 2.248 7.823 1.00 50.25 88 ASP A C 1
ATOM 679 O O . ASP A 1 88 ? -6.373 1.135 8.355 1.00 50.25 88 ASP A O 1
ATOM 683 N N . SER A 1 89 ? -5.349 3.039 7.751 1.00 51.84 89 SER A N 1
ATOM 684 C CA . SER A 1 89 ? -3.982 2.706 8.210 1.00 51.84 89 SER A CA 1
ATOM 685 C C . SER A 1 89 ? -3.849 2.445 9.719 1.00 51.84 89 SER A C 1
ATOM 687 O O . SER A 1 89 ? -2.752 2.278 10.244 1.00 51.84 89 SER A O 1
ATOM 689 N N . ARG A 1 90 ? -4.971 2.418 10.444 1.00 54.25 90 ARG A N 1
ATOM 690 C CA . ARG A 1 90 ? -5.049 2.237 11.897 1.00 54.25 90 ARG A CA 1
ATOM 691 C C . ARG A 1 90 ? -5.451 0.823 12.315 1.00 54.25 90 ARG A C 1
ATOM 693 O O . ARG A 1 90 ? -5.471 0.541 13.509 1.00 54.25 90 ARG A O 1
ATOM 700 N N . ASN A 1 91 ? -5.774 -0.064 11.370 1.00 58.56 91 ASN A N 1
ATOM 701 C CA . ASN A 1 91 ? -6.041 -1.477 11.645 1.00 58.56 91 ASN A CA 1
ATOM 702 C C . ASN A 1 91 ? -4.944 -2.354 11.017 1.00 58.56 91 ASN A C 1
ATOM 704 O O . ASN A 1 91 ? -4.536 -2.102 9.885 1.00 58.56 91 ASN A O 1
ATOM 708 N N . LYS A 1 92 ? -4.485 -3.400 11.723 1.00 66.50 92 LYS A N 1
ATOM 709 C CA . LYS A 1 92 ? -3.384 -4.294 11.296 1.00 66.50 92 LYS A CA 1
ATOM 710 C C . LYS A 1 92 ? -3.593 -4.846 9.880 1.00 66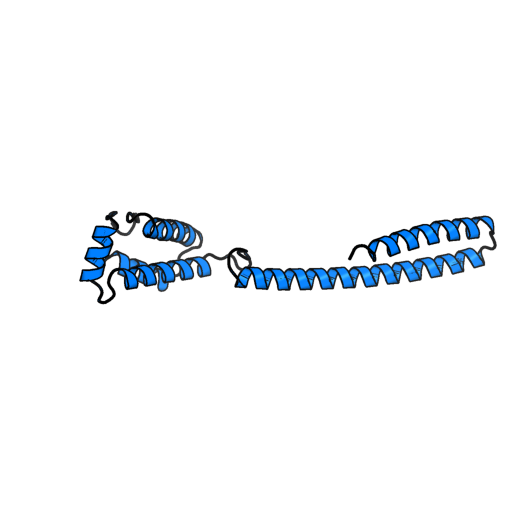.50 92 LYS A C 1
ATOM 712 O O . LYS A 1 92 ? -2.648 -4.934 9.111 1.00 66.50 92 LYS A O 1
ATOM 717 N N . ILE A 1 93 ? -4.840 -5.157 9.531 1.00 69.00 93 ILE A N 1
ATOM 718 C CA . ILE A 1 93 ? -5.223 -5.651 8.200 1.00 69.00 93 ILE A CA 1
ATOM 719 C C . ILE A 1 93 ? -5.071 -4.554 7.132 1.00 69.00 93 ILE A C 1
ATOM 721 O O . ILE A 1 93 ? -4.547 -4.815 6.058 1.00 69.00 93 ILE A O 1
ATOM 725 N N . GLY A 1 94 ? -5.445 -3.309 7.439 1.00 64.56 94 GLY A N 1
ATOM 726 C CA . GLY A 1 94 ? -5.262 -2.177 6.524 1.00 64.56 94 GLY A CA 1
ATOM 727 C C . GLY A 1 94 ? -3.788 -1.840 6.284 1.00 64.56 94 GLY A C 1
ATOM 728 O O . GLY A 1 94 ? -3.417 -1.454 5.179 1.00 64.56 94 GLY A O 1
ATOM 729 N N . LEU A 1 95 ? -2.935 -2.037 7.295 1.00 73.00 95 LEU A N 1
ATOM 730 C CA . LEU A 1 95 ? -1.483 -1.918 7.139 1.00 73.00 95 LEU A CA 1
ATOM 731 C C . LEU A 1 95 ? -0.909 -3.033 6.259 1.00 73.00 95 LEU A C 1
ATOM 733 O O . LEU A 1 95 ? -0.107 -2.732 5.384 1.00 73.00 95 LEU A O 1
ATOM 737 N N . LEU A 1 96 ? -1.344 -4.285 6.438 1.00 73.31 96 LEU A N 1
ATOM 738 C CA . LEU A 1 96 ? -0.913 -5.408 5.593 1.00 73.31 96 LEU A CA 1
ATOM 739 C C . LEU A 1 96 ? -1.303 -5.200 4.126 1.00 73.31 96 LEU A C 1
ATOM 741 O O . LEU A 1 96 ? -0.445 -5.297 3.257 1.00 73.31 96 LEU A O 1
ATOM 745 N N . ASN A 1 97 ? -2.546 -4.797 3.859 1.00 73.06 97 ASN A N 1
ATOM 746 C CA . ASN A 1 97 ? -2.990 -4.489 2.497 1.00 73.06 97 ASN A CA 1
ATOM 747 C C . ASN A 1 97 ? -2.197 -3.326 1.888 1.00 73.06 97 ASN A C 1
ATOM 749 O O . ASN A 1 97 ? -1.929 -3.307 0.688 1.00 73.06 97 ASN A O 1
ATOM 753 N N . LYS A 1 98 ? -1.817 -2.329 2.701 1.00 76.81 98 LYS A N 1
ATOM 754 C CA . LYS A 1 98 ? -0.997 -1.216 2.217 1.00 76.81 98 LYS A CA 1
ATOM 755 C C . LYS A 1 98 ? 0.441 -1.645 1.928 1.00 76.81 98 LYS A C 1
ATOM 757 O O . LYS A 1 98 ? 1.014 -1.134 0.973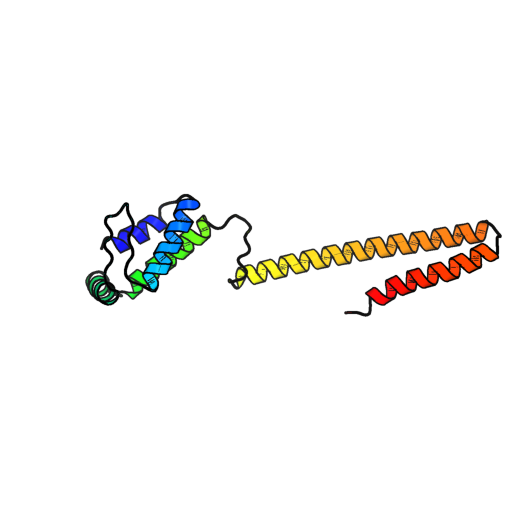 1.00 76.81 98 LYS A O 1
ATOM 762 N N . ILE A 1 99 ? 1.004 -2.561 2.716 1.00 84.19 99 ILE A N 1
ATOM 763 C CA . ILE A 1 99 ? 2.316 -3.162 2.447 1.00 84.19 99 ILE A CA 1
ATOM 764 C C . ILE A 1 99 ? 2.271 -3.916 1.120 1.00 84.19 99 ILE A C 1
ATOM 766 O O . ILE A 1 99 ? 3.066 -3.606 0.244 1.00 84.19 99 ILE A O 1
ATOM 770 N N . GLU A 1 100 ? 1.291 -4.799 0.927 1.00 84.00 100 GLU A N 1
ATOM 771 C CA . GLU A 1 100 ? 1.142 -5.574 -0.311 1.00 84.00 100 GLU A CA 1
ATOM 772 C C . GLU A 1 100 ? 0.967 -4.664 -1.540 1.00 84.00 100 GLU A C 1
ATOM 774 O O . GLU A 1 100 ? 1.616 -4.852 -2.570 1.00 84.00 100 GLU A O 1
ATOM 779 N N . GLN A 1 101 ? 0.164 -3.601 -1.412 1.00 83.94 101 GLN A N 1
ATOM 780 C CA . GLN A 1 101 ? 0.027 -2.590 -2.461 1.00 83.94 101 GLN A CA 1
ATOM 781 C C . GLN A 1 101 ? 1.367 -1.905 -2.777 1.00 83.94 101 GLN A C 1
ATOM 783 O O . GLN A 1 101 ? 1.722 -1.757 -3.944 1.00 83.94 101 GLN A O 1
ATOM 788 N N . LEU A 1 102 ? 2.103 -1.463 -1.753 1.00 89.44 102 LEU A N 1
ATOM 789 C CA . LEU A 1 102 ? 3.386 -0.777 -1.931 1.00 89.44 102 LEU A CA 1
ATOM 790 C C . LEU A 1 102 ? 4.463 -1.708 -2.503 1.00 89.44 102 LEU A C 1
ATOM 792 O O . LEU A 1 102 ? 5.291 -1.263 -3.293 1.00 89.44 102 LEU A O 1
ATOM 796 N N . GLU A 1 103 ? 4.453 -2.988 -2.138 1.00 90.88 103 GLU A N 1
ATOM 797 C CA . GLU A 1 103 ? 5.347 -4.002 -2.700 1.00 90.88 103 GLU A CA 1
ATOM 798 C C . GLU A 1 103 ? 5.054 -4.241 -4.183 1.00 90.88 103 GLU A C 1
ATOM 800 O O . GLU A 1 103 ? 5.982 -4.278 -4.991 1.00 90.88 103 GLU A O 1
ATOM 805 N N . SER A 1 104 ? 3.776 -4.314 -4.563 1.00 90.38 104 SER A N 1
ATOM 806 C CA . SER A 1 104 ? 3.371 -4.418 -5.967 1.00 90.38 104 SER A CA 1
ATOM 807 C C . SER A 1 104 ? 3.769 -3.175 -6.774 1.00 90.38 104 SER A C 1
ATOM 809 O O . SER A 1 104 ? 4.342 -3.296 -7.859 1.00 90.38 104 SER A O 1
ATOM 811 N N . GLU A 1 105 ? 3.543 -1.974 -6.230 1.00 90.31 105 GLU A N 1
ATOM 812 C CA . GLU A 1 105 ? 3.971 -0.713 -6.852 1.00 90.31 105 GLU A CA 1
ATOM 813 C C . GLU A 1 105 ? 5.498 -0.658 -7.014 1.00 90.31 105 GLU A C 1
ATOM 815 O O . GLU A 1 105 ? 5.990 -0.278 -8.078 1.00 90.31 105 GLU A O 1
ATOM 820 N N . LYS A 1 106 ? 6.258 -1.096 -6.002 1.00 92.81 106 LYS A N 1
ATOM 821 C CA . LYS A 1 106 ? 7.721 -1.188 -6.070 1.00 92.81 106 LYS A CA 1
ATOM 822 C C . LYS A 1 106 ? 8.167 -2.134 -7.186 1.00 92.81 106 LYS A C 1
ATOM 824 O O . LYS A 1 106 ? 8.982 -1.730 -8.011 1.00 92.81 106 LYS A O 1
ATOM 829 N N . GLN A 1 107 ? 7.613 -3.345 -7.250 1.00 91.62 107 GLN A N 1
ATOM 830 C CA . GLN A 1 107 ? 7.949 -4.321 -8.294 1.00 91.62 107 GLN A CA 1
ATOM 831 C C . GLN A 1 107 ? 7.652 -3.784 -9.697 1.00 91.62 107 GLN A C 1
ATOM 833 O O . GLN A 1 107 ? 8.451 -3.965 -10.617 1.00 91.62 107 GLN A O 1
ATOM 838 N N . LEU A 1 108 ? 6.528 -3.084 -9.866 1.00 93.12 108 LEU A N 1
ATOM 839 C CA . LEU A 1 108 ? 6.173 -2.455 -11.135 1.00 93.12 108 LEU A CA 1
ATOM 840 C C . LEU A 1 108 ? 7.189 -1.374 -11.532 1.00 93.12 108 LEU A C 1
ATOM 842 O O . LEU A 1 108 ? 7.627 -1.327 -12.682 1.00 93.12 108 LEU A O 1
ATOM 846 N N . VAL A 1 109 ? 7.581 -0.512 -10.589 1.00 92.25 109 VAL A N 1
ATOM 847 C CA . VAL A 1 109 ? 8.576 0.543 -10.831 1.00 92.25 109 VAL A CA 1
ATOM 848 C C . VAL A 1 109 ? 9.949 -0.052 -11.147 1.00 92.25 109 VAL A C 1
ATOM 850 O O . VAL A 1 109 ? 10.592 0.399 -12.092 1.00 92.25 109 VAL A O 1
ATOM 853 N N . GLU A 1 110 ? 10.381 -1.082 -10.421 1.00 88.94 110 GLU A N 1
ATOM 854 C CA . GLU A 1 110 ? 11.640 -1.793 -10.682 1.00 88.94 110 GLU A CA 1
ATOM 855 C C . GLU A 1 110 ? 11.641 -2.453 -12.068 1.00 88.94 110 GLU A C 1
ATOM 857 O O . GLU A 1 110 ? 12.615 -2.329 -12.815 1.00 88.94 110 GLU A O 1
ATOM 862 N N . GLY A 1 111 ? 10.528 -3.081 -12.460 1.00 90.81 111 GLY A N 1
ATOM 863 C CA . GLY A 1 111 ? 10.354 -3.647 -13.797 1.00 90.81 111 GLY A CA 1
ATOM 864 C C . GLY A 1 111 ? 10.426 -2.586 -14.899 1.00 90.81 111 GLY A C 1
ATOM 865 O O . GLY A 1 111 ? 11.165 -2.745 -15.871 1.00 90.81 111 GLY A O 1
ATOM 866 N N . ASN A 1 112 ?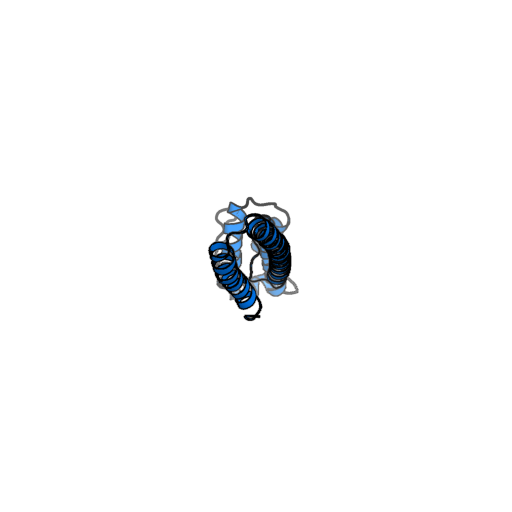 9.720 -1.466 -14.727 1.00 91.06 112 ASN A N 1
ATOM 867 C CA . ASN A 1 112 ? 9.767 -0.347 -15.670 1.00 91.06 112 ASN A CA 1
ATOM 868 C C . ASN A 1 112 ? 11.181 0.241 -15.782 1.00 91.06 112 ASN A C 1
ATOM 870 O O . ASN A 1 112 ? 11.649 0.517 -16.887 1.00 91.06 112 ASN A O 1
ATOM 874 N N . LEU A 1 113 ? 11.885 0.388 -14.656 1.00 89.88 113 LEU A N 1
ATOM 875 C CA . LEU A 1 113 ? 13.260 0.878 -14.629 1.00 89.88 113 LEU A CA 1
ATOM 876 C C . LEU A 1 113 ? 14.203 -0.056 -15.396 1.00 89.88 113 LEU A C 1
ATOM 878 O O . LEU A 1 113 ? 15.039 0.424 -16.164 1.00 89.88 113 LEU A O 1
ATOM 882 N N . LEU A 1 114 ? 14.049 -1.374 -15.243 1.00 88.88 114 LEU A N 1
ATOM 883 C CA . LEU A 1 114 ? 14.832 -2.363 -15.984 1.00 88.88 114 LEU A CA 1
ATOM 884 C C . LEU A 1 114 ? 14.616 -2.230 -17.499 1.00 88.88 114 LEU A C 1
ATOM 886 O O . LEU A 1 114 ? 15.587 -2.175 -18.256 1.00 88.88 114 LEU A O 1
ATOM 890 N N . VAL A 1 115 ? 13.357 -2.126 -17.938 1.00 93.06 115 VAL A N 1
ATOM 891 C CA . VAL A 1 115 ? 13.004 -1.973 -19.361 1.00 93.06 115 VAL A CA 1
ATOM 892 C C . VAL A 1 115 ? 13.592 -0.686 -19.940 1.00 93.06 115 VAL A C 1
ATOM 894 O O . VAL A 1 115 ? 14.223 -0.722 -20.997 1.00 93.06 115 VAL A O 1
ATOM 897 N N . VAL A 1 116 ? 13.440 0.442 -19.240 1.00 91.00 116 VAL A N 1
ATOM 898 C CA . VAL A 1 116 ? 13.977 1.740 -19.680 1.00 91.00 116 VAL A CA 1
ATOM 899 C C . VAL A 1 116 ? 15.503 1.712 -19.742 1.00 91.00 116 VAL A C 1
ATOM 901 O O . VAL A 1 116 ? 16.084 2.154 -20.733 1.00 91.00 116 VAL A O 1
ATOM 904 N N . THR A 1 117 ? 16.158 1.137 -18.731 1.00 87.94 117 THR A N 1
ATOM 905 C CA . THR A 1 117 ? 17.623 1.004 -18.696 1.00 87.94 117 THR A CA 1
ATOM 906 C C . THR A 1 117 ? 18.118 0.156 -19.866 1.00 87.94 117 THR A C 1
ATOM 908 O O . THR A 1 117 ? 19.078 0.524 -20.543 1.00 87.94 117 THR A O 1
ATOM 911 N N . HIS A 1 118 ? 17.434 -0.951 -20.164 1.00 88.25 118 HIS A N 1
ATOM 912 C CA . HIS A 1 118 ? 17.784 -1.811 -21.288 1.00 88.25 118 HIS A CA 1
ATOM 913 C C . HIS A 1 118 ? 17.613 -1.103 -22.642 1.00 88.25 118 HIS A C 1
ATOM 915 O O . HIS A 1 118 ? 18.518 -1.135 -23.479 1.00 88.25 118 HIS A O 1
ATOM 921 N N . ALA A 1 119 ? 16.487 -0.412 -22.847 1.00 92.06 119 ALA A N 1
ATOM 922 C CA . ALA A 1 119 ? 16.229 0.355 -24.065 1.00 92.06 119 ALA A CA 1
ATOM 923 C C . ALA A 1 119 ? 17.259 1.478 -24.274 1.00 92.06 119 ALA A C 1
ATOM 925 O O . ALA A 1 119 ? 17.742 1.690 -25.392 1.00 92.06 119 ALA A O 1
ATOM 926 N N . LEU A 1 120 ? 17.650 2.166 -23.199 1.00 90.56 120 LEU A N 1
ATOM 927 C CA . LEU A 1 120 ? 18.687 3.191 -23.236 1.00 90.56 120 LEU A CA 1
ATOM 928 C C . LEU A 1 120 ? 20.058 2.597 -23.593 1.00 90.56 120 LEU A C 1
ATOM 930 O O . LEU A 1 120 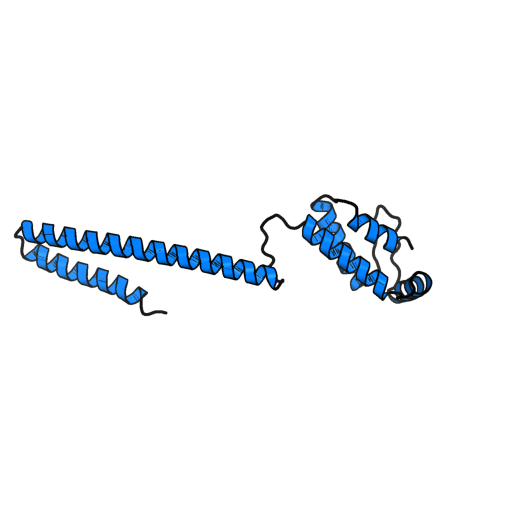? 20.747 3.135 -24.460 1.00 90.56 120 LEU A O 1
ATOM 934 N N . GLN A 1 121 ? 20.428 1.452 -23.010 1.00 87.31 121 GLN A N 1
ATOM 935 C CA . GLN A 1 121 ? 21.677 0.756 -23.336 1.00 87.31 121 GLN A CA 1
ATOM 936 C C . GLN A 1 121 ? 21.737 0.364 -24.821 1.00 87.31 121 GLN A C 1
ATOM 938 O O . GLN A 1 121 ? 22.757 0.565 -25.485 1.00 87.31 121 GLN A O 1
ATOM 943 N N . LEU A 1 122 ? 20.638 -0.173 -25.361 1.00 91.31 122 LEU A N 1
ATOM 944 C CA . LEU A 1 122 ? 20.522 -0.491 -26.785 1.00 91.31 122 LEU A CA 1
ATOM 945 C C . LEU A 1 122 ? 20.663 0.762 -27.654 1.00 91.31 122 LEU A C 1
ATOM 947 O O . LEU A 1 122 ? 21.388 0.733 -28.649 1.00 91.31 122 LEU A O 1
ATOM 951 N N . SER A 1 123 ? 20.029 1.864 -27.255 1.00 92.31 123 SER A N 1
ATOM 952 C CA . SER A 1 123 ? 20.094 3.140 -27.974 1.00 92.31 123 SER A CA 1
ATOM 953 C C . SER A 1 123 ? 21.525 3.687 -28.023 1.00 92.31 123 SER A C 1
ATOM 955 O O . SER A 1 123 ? 22.008 4.039 -29.097 1.00 92.31 123 SER A O 1
ATOM 957 N N . LEU A 1 124 ? 22.253 3.662 -26.900 1.00 89.81 124 LEU A N 1
ATOM 958 C CA . LEU A 1 124 ? 23.667 4.057 -26.843 1.00 89.81 124 LEU A CA 1
ATOM 959 C C . LEU A 1 124 ? 24.546 3.180 -27.747 1.00 89.81 124 LEU A C 1
ATOM 961 O O . LEU A 1 124 ? 25.406 3.693 -28.461 1.00 89.81 124 LEU A O 1
ATOM 965 N N . ASN A 1 125 ? 24.308 1.866 -27.770 1.00 88.19 125 ASN A N 1
ATOM 966 C CA . ASN A 1 125 ? 25.043 0.949 -28.642 1.00 88.19 125 ASN A CA 1
ATOM 967 C C . ASN A 1 125 ? 24.769 1.213 -30.133 1.00 88.19 125 ASN A C 1
ATOM 969 O O . ASN A 1 125 ? 25.671 1.074 -30.961 1.00 88.19 125 ASN A O 1
ATOM 973 N N . LEU A 1 126 ? 23.536 1.578 -30.498 1.00 90.62 126 LEU A N 1
ATOM 974 C CA . LEU A 1 126 ? 23.196 1.974 -31.866 1.00 90.62 126 LEU A CA 1
ATOM 975 C C . LEU A 1 126 ? 23.899 3.279 -32.246 1.00 90.62 126 LEU A C 1
ATOM 977 O O . LEU A 1 126 ? 24.551 3.324 -33.288 1.00 90.62 126 LEU A O 1
ATOM 981 N N . CYS A 1 127 ? 23.845 4.299 -31.387 1.00 88.50 127 CYS A N 1
ATOM 982 C CA . CYS A 1 127 ? 24.565 5.556 -31.600 1.00 88.50 127 CYS A CA 1
ATOM 983 C C . CYS A 1 127 ? 26.068 5.321 -31.796 1.00 88.50 127 CYS A C 1
ATOM 985 O O . CYS A 1 127 ? 26.653 5.861 -32.731 1.00 88.50 127 CYS A O 1
ATOM 987 N N . GLU A 1 128 ? 26.682 4.442 -30.997 1.00 85.75 128 GLU A N 1
ATOM 988 C CA . GLU A 1 128 ? 28.096 4.089 -31.148 1.00 85.75 128 GLU A CA 1
ATOM 989 C C . GLU A 1 128 ? 28.403 3.488 -32.529 1.00 85.75 128 GLU A C 1
ATOM 991 O O . GLU A 1 128 ? 29.409 3.837 -33.151 1.00 85.75 128 GLU A O 1
ATOM 996 N N . LYS A 1 129 ? 27.529 2.613 -33.043 1.00 86.00 129 LYS A N 1
ATOM 997 C CA . LYS A 1 129 ? 27.669 2.051 -34.395 1.00 86.00 129 LYS A CA 1
ATOM 998 C C . LYS A 1 129 ? 27.594 3.142 -35.463 1.00 86.00 129 LYS A C 1
ATOM 1000 O O . LYS A 1 129 ? 28.433 3.155 -36.359 1.00 86.00 129 LYS A O 1
ATOM 1005 N N . TYR A 1 130 ? 26.642 4.069 -35.360 1.00 84.88 130 TYR A N 1
ATOM 1006 C CA . TYR A 1 130 ? 26.497 5.164 -36.325 1.00 84.88 130 TYR A CA 1
ATOM 1007 C C . TYR A 1 130 ? 27.676 6.134 -36.298 1.00 84.88 130 TYR A C 1
ATOM 1009 O O . TYR A 1 130 ? 28.190 6.504 -37.349 1.00 84.88 130 TYR A O 1
ATOM 1017 N N . VAL A 1 131 ? 28.164 6.496 -35.113 1.00 86.62 131 VAL A N 1
ATOM 1018 C CA . VAL A 1 131 ? 29.327 7.381 -34.965 1.00 86.62 131 VAL A CA 1
ATOM 1019 C C . VAL A 1 131 ? 30.578 6.766 -35.600 1.00 86.62 131 VAL A C 1
ATOM 1021 O O . VAL A 1 131 ? 31.331 7.468 -36.274 1.00 86.62 131 VAL A O 1
ATOM 1024 N N . ARG A 1 132 ? 30.767 5.445 -35.471 1.00 80.12 132 ARG A N 1
ATOM 1025 C CA . ARG A 1 132 ? 31.865 4.719 -36.134 1.00 80.12 132 ARG A CA 1
ATOM 1026 C C . ARG A 1 132 ? 31.739 4.688 -37.662 1.00 80.12 132 ARG A C 1
ATOM 1028 O O . ARG A 1 132 ? 32.760 4.649 -38.334 1.00 80.12 132 ARG A O 1
ATOM 1035 N N . LEU A 1 133 ? 30.523 4.718 -38.211 1.00 82.75 133 LEU A N 1
ATOM 1036 C CA . LEU A 1 133 ? 30.288 4.724 -39.663 1.00 82.75 133 LEU A CA 1
ATOM 1037 C C . LEU A 1 133 ? 30.570 6.088 -40.315 1.00 82.75 133 LEU A C 1
ATOM 1039 O O . LEU A 1 133 ? 30.903 6.142 -41.494 1.00 82.75 133 LEU A O 1
ATOM 1043 N N . VAL A 1 134 ? 30.441 7.186 -39.565 1.00 79.75 134 VAL A N 1
ATOM 1044 C CA . VAL A 1 134 ? 30.550 8.561 -40.092 1.00 79.75 134 VAL A CA 1
ATOM 1045 C C . VAL A 1 134 ? 32.012 9.046 -40.209 1.00 79.75 134 VAL A C 1
ATOM 1047 O O . VAL A 1 134 ? 32.250 10.110 -40.769 1.00 79.75 134 VAL A O 1
ATOM 1050 N N . ASN A 1 135 ? 33.008 8.269 -39.750 1.00 73.25 135 ASN A N 1
ATOM 1051 C CA . ASN A 1 135 ? 34.451 8.570 -39.867 1.00 73.25 135 ASN A CA 1
ATOM 1052 C C . ASN A 1 135 ? 34.855 9.996 -39.420 1.00 73.25 135 ASN A C 1
ATOM 1054 O O . ASN A 1 135 ? 35.770 10.595 -39.980 1.00 73.25 135 ASN A O 1
ATOM 1058 N N . HIS A 1 136 ? 34.199 10.543 -38.391 1.00 82.38 136 HIS A N 1
ATOM 1059 C CA . HIS A 1 136 ? 34.527 11.859 -37.832 1.00 82.38 136 HIS A CA 1
ATOM 1060 C C . HIS A 1 136 ? 35.129 11.699 -36.422 1.00 82.38 136 HIS A C 1
ATOM 1062 O O . HIS A 1 136 ? 34.376 11.498 -35.464 1.00 82.38 136 HIS A O 1
ATOM 1068 N N . PRO A 1 137 ? 36.466 11.763 -36.262 1.00 78.94 137 PRO A N 1
ATOM 1069 C CA . PRO A 1 137 ? 37.142 11.392 -35.014 1.00 78.94 137 PRO A CA 1
ATOM 1070 C C . PRO A 1 137 ? 36.747 12.280 -33.826 1.00 78.94 137 PRO A C 1
ATOM 1072 O O . PRO A 1 137 ? 36.467 11.754 -32.753 1.00 78.94 137 PRO A O 1
ATOM 1075 N N . GLU A 1 138 ? 36.594 13.591 -34.037 1.00 84.00 138 GLU A N 1
ATOM 1076 C CA . GLU A 1 138 ? 36.157 14.530 -32.989 1.00 84.00 138 GLU A CA 1
ATOM 1077 C C . GLU A 1 138 ? 34.781 14.161 -32.408 1.00 84.00 138 GLU A C 1
ATOM 1079 O O . GLU A 1 138 ? 34.601 14.121 -31.195 1.00 84.00 138 GLU A O 1
ATOM 1084 N N . ARG A 1 139 ? 33.817 13.780 -33.260 1.00 80.31 139 ARG A N 1
ATOM 1085 C CA . ARG A 1 139 ? 32.472 13.372 -32.814 1.00 80.31 139 ARG A CA 1
ATOM 1086 C C . ARG A 1 139 ? 32.490 12.041 -32.065 1.00 80.31 139 ARG A C 1
ATOM 1088 O O . ARG A 1 139 ? 31.650 11.815 -31.197 1.00 80.31 139 ARG A O 1
ATOM 1095 N N . ALA A 1 140 ? 33.438 11.162 -32.389 1.00 81.88 140 ALA A N 1
ATOM 1096 C CA . ALA A 1 140 ? 33.621 9.900 -31.684 1.00 81.88 140 ALA A CA 1
ATOM 1097 C C . ALA A 1 140 ? 34.186 10.092 -30.274 1.00 81.88 140 ALA A C 1
ATOM 1099 O O . ALA A 1 140 ? 33.806 9.353 -29.365 1.00 81.88 140 ALA A O 1
ATOM 1100 N N . GLU A 1 141 ? 35.059 11.077 -30.076 1.00 83.19 141 GLU A N 1
ATOM 1101 C CA . GLU A 1 141 ? 35.564 11.436 -28.750 1.00 83.19 141 GLU A CA 1
ATOM 1102 C C . GLU A 1 141 ? 34.496 12.121 -27.897 1.00 83.19 141 GLU A C 1
ATOM 1104 O O . GLU A 1 141 ? 34.278 11.693 -26.762 1.00 83.19 141 GLU A O 1
ATOM 1109 N N . THR A 1 142 ? 33.754 13.088 -28.451 1.00 86.62 142 THR A N 1
ATOM 1110 C CA . THR A 1 142 ? 32.636 13.737 -27.742 1.00 86.62 142 THR A CA 1
ATOM 1111 C C . THR A 1 142 ? 31.585 12.716 -27.302 1.00 86.62 142 THR A C 1
ATOM 1113 O O . THR A 1 142 ? 31.210 12.677 -26.132 1.00 86.62 142 THR A O 1
ATOM 1116 N N . PHE A 1 143 ? 31.187 11.803 -28.197 1.00 88.31 143 PHE A N 1
ATOM 1117 C CA . PHE A 1 143 ? 30.222 10.751 -27.873 1.00 88.31 143 PHE A CA 1
ATOM 1118 C C . PHE A 1 143 ? 30.702 9.827 -26.743 1.00 88.31 143 PHE A C 1
ATOM 1120 O O . PHE A 1 143 ? 29.910 9.416 -25.897 1.00 88.31 143 PHE A O 1
ATOM 1127 N N . LYS A 1 144 ? 31.998 9.484 -26.704 1.00 85.75 144 LYS A N 1
ATOM 1128 C CA . LYS A 1 144 ? 32.554 8.655 -25.623 1.00 85.75 144 LYS A CA 1
ATOM 1129 C C . LYS A 1 144 ? 32.456 9.352 -24.268 1.00 85.75 144 LYS A C 1
ATOM 1131 O O . LYS A 1 144 ? 32.122 8.677 -23.297 1.00 85.75 144 LYS A O 1
ATOM 1136 N N . ALA A 1 145 ? 32.734 10.654 -24.206 1.00 86.75 145 ALA A N 1
ATOM 1137 C CA . ALA A 1 145 ? 32.645 11.432 -22.973 1.00 86.75 145 ALA A CA 1
ATOM 1138 C C . ALA A 1 145 ? 31.194 11.516 -22.464 1.00 86.75 145 ALA A C 1
ATOM 1140 O O . ALA A 1 145 ? 30.925 11.122 -21.330 1.00 86.75 145 ALA A O 1
ATOM 1141 N N . GLU A 1 146 ? 30.254 11.910 -23.328 1.00 88.50 146 GLU A N 1
ATOM 1142 C CA . GLU A 1 146 ? 28.826 12.022 -22.984 1.00 88.50 146 GLU A CA 1
ATOM 1143 C C . GLU A 1 146 ? 28.216 10.669 -22.587 1.00 88.50 146 GLU A C 1
ATOM 1145 O O . GLU A 1 146 ? 27.467 10.559 -21.615 1.00 88.50 146 GLU A O 1
ATOM 1150 N N . ARG A 1 147 ? 28.578 9.589 -23.291 1.00 88.19 147 ARG A N 1
ATOM 1151 C CA . ARG A 1 147 ? 28.147 8.231 -22.934 1.00 88.19 147 ARG A CA 1
ATOM 1152 C C . ARG A 1 147 ? 28.603 7.846 -21.527 1.00 88.19 147 ARG A C 1
ATOM 1154 O O . ARG A 1 147 ? 27.858 7.181 -20.809 1.00 88.19 147 ARG A O 1
ATOM 1161 N N . LEU A 1 148 ? 29.830 8.198 -21.157 1.00 86.19 148 LEU A N 1
ATOM 1162 C CA . LEU A 1 148 ? 30.398 7.852 -19.858 1.00 86.19 148 LEU A CA 1
ATOM 1163 C C . LEU A 1 148 ? 29.662 8.595 -18.736 1.00 86.19 148 LEU A C 1
ATOM 1165 O O . LEU A 1 148 ? 29.332 7.979 -17.725 1.00 86.19 148 LEU A O 1
ATOM 1169 N N . GLU A 1 149 ? 29.306 9.860 -18.958 1.00 89.00 149 GLU A N 1
ATOM 1170 C CA . GLU A 1 149 ? 28.466 10.648 -18.050 1.00 89.00 149 GLU A CA 1
ATOM 1171 C C . GLU A 1 149 ? 27.074 10.018 -17.865 1.00 89.00 149 GLU A C 1
ATOM 1173 O O . GLU A 1 149 ? 26.628 9.803 -16.735 1.00 89.00 149 GLU A O 1
ATOM 1178 N N . ILE A 1 150 ? 26.413 9.614 -18.958 1.00 86.94 150 ILE A N 1
ATOM 1179 C CA . ILE A 1 150 ? 25.104 8.936 -18.912 1.00 86.94 150 ILE A CA 1
ATOM 1180 C C . ILE A 1 150 ? 25.183 7.621 -18.125 1.00 86.94 150 ILE A C 1
ATOM 1182 O O . ILE A 1 150 ? 24.331 7.346 -17.279 1.00 86.94 150 ILE A O 1
ATOM 1186 N N . LEU A 1 151 ? 26.218 6.811 -18.360 1.00 83.50 151 LEU A N 1
ATOM 1187 C CA . LEU A 1 151 ? 26.420 5.557 -17.631 1.00 83.50 151 LEU A CA 1
ATOM 1188 C C . LEU A 1 151 ? 26.739 5.794 -16.148 1.00 83.50 151 LEU A C 1
ATOM 1190 O O . LEU A 1 151 ? 26.265 5.040 -15.297 1.00 83.50 151 LEU A O 1
ATOM 1194 N N . GLN A 1 152 ? 27.483 6.852 -15.815 1.00 85.00 152 GLN A N 1
ATOM 1195 C CA . GLN A 1 152 ? 27.722 7.242 -14.426 1.00 85.00 152 GLN A CA 1
ATOM 1196 C C . GLN A 1 152 ? 26.416 7.626 -13.728 1.00 85.00 152 GLN A C 1
ATOM 1198 O O . GLN A 1 152 ? 26.153 7.115 -12.637 1.00 85.00 152 GLN A O 1
ATOM 1203 N N . MET A 1 153 ? 25.562 8.432 -14.367 1.00 82.81 153 MET A N 1
ATOM 1204 C CA . MET A 1 153 ? 24.243 8.799 -13.833 1.00 82.81 153 MET A CA 1
ATOM 1205 C C . MET A 1 153 ? 23.368 7.568 -13.556 1.00 82.81 153 MET A C 1
ATOM 1207 O O . MET A 1 153 ? 22.731 7.489 -12.504 1.00 82.81 153 MET A O 1
ATOM 1211 N N . LEU A 1 154 ? 23.401 6.567 -14.442 1.00 75.81 154 LEU A N 1
ATOM 1212 C CA . LEU A 1 154 ? 22.708 5.293 -14.233 1.00 75.81 154 LEU A CA 1
ATOM 1213 C C . LEU A 1 154 ? 23.314 4.494 -13.067 1.00 75.81 154 LEU A C 1
ATOM 1215 O O . LEU A 1 154 ? 22.574 3.957 -12.246 1.00 75.81 154 LEU A O 1
ATOM 1219 N N . SER A 1 155 ? 24.642 4.462 -12.924 1.00 71.38 155 SER A N 1
ATOM 1220 C CA . SER A 1 155 ? 25.316 3.717 -11.846 1.00 71.38 155 SER A CA 1
ATOM 1221 C C . SER A 1 155 ? 25.136 4.338 -10.449 1.00 71.38 155 SER A C 1
ATOM 1223 O O . SER A 1 155 ? 24.975 3.616 -9.466 1.00 71.38 155 SER A O 1
ATOM 1225 N N . TYR A 1 156 ? 25.068 5.671 -10.339 1.00 57.19 156 TYR A N 1
ATOM 1226 C CA . TYR A 1 156 ? 24.799 6.367 -9.072 1.00 57.19 156 TYR A CA 1
ATOM 1227 C C . TYR A 1 156 ? 23.409 6.063 -8.499 1.00 57.19 156 TYR A C 1
ATOM 1229 O O . TYR A 1 156 ? 23.211 6.169 -7.287 1.00 57.19 156 TYR A O 1
ATOM 1237 N N . SER A 1 157 ? 22.457 5.670 -9.348 1.00 53.78 157 SER A N 1
ATOM 1238 C CA . SER A 1 157 ? 21.117 5.265 -8.919 1.00 53.78 157 SER A CA 1
ATOM 1239 C C . SER A 1 157 ? 21.066 3.852 -8.313 1.00 53.78 157 SER A C 1
ATOM 1241 O O . SER A 1 157 ? 20.150 3.561 -7.550 1.00 53.78 157 SER A O 1
ATOM 1243 N N . GLN A 1 158 ? 22.073 3.005 -8.572 1.00 51.00 158 GLN A N 1
ATOM 1244 C CA . GLN A 1 158 ? 22.142 1.624 -8.070 1.00 51.00 158 GLN A CA 1
ATOM 1245 C C . GLN A 1 158 ? 22.833 1.493 -6.699 1.00 51.00 158 GLN A C 1
ATOM 1247 O O . GLN A 1 158 ? 22.581 0.530 -5.987 1.00 51.00 158 GLN A O 1
ATOM 1252 N N . ASN A 1 159 ? 23.653 2.471 -6.290 1.00 46.34 159 ASN A N 1
ATOM 1253 C CA . ASN A 1 159 ? 24.459 2.419 -5.055 1.00 46.34 159 ASN A CA 1
ATOM 1254 C C . ASN A 1 159 ? 23.824 3.113 -3.825 1.00 46.34 159 ASN A C 1
ATOM 1256 O O . ASN A 1 159 ? 24.508 3.331 -2.828 1.00 46.34 159 ASN A O 1
ATOM 1260 N N . ARG A 1 160 ? 22.541 3.506 -3.879 1.00 44.00 160 ARG A N 1
ATOM 1261 C CA . ARG A 1 160 ? 21.803 4.092 -2.733 1.00 44.00 160 ARG A CA 1
ATOM 1262 C C . ARG A 1 160 ? 20.720 3.161 -2.164 1.00 44.00 160 ARG A C 1
ATOM 1264 O O . ARG A 1 160 ? 19.688 3.650 -1.703 1.00 44.00 160 ARG A O 1
ATOM 1271 N N . GLN A 1 161 ? 20.931 1.850 -2.234 1.00 37.09 161 GLN A N 1
ATOM 1272 C CA . GLN A 1 161 ? 20.124 0.855 -1.522 1.00 37.09 161 GLN A CA 1
ATOM 1273 C C . GLN A 1 161 ? 20.936 0.238 -0.391 1.00 37.09 161 GLN A C 1
ATOM 1275 O O . GLN A 1 161 ? 22.136 -0.030 -0.621 1.00 37.09 161 GLN A O 1
#

pLDDT: mean 77.09, std 12.14, range [37.09, 93.12]